Protein AF-A0A363U932-F1 (afdb_monomer_lite)

Structure (mmCIF, N/CA/C/O backbone):
data_AF-A0A363U932-F1
#
_entry.id   AF-A0A363U932-F1
#
loop_
_atom_site.group_PDB
_atom_site.id
_atom_site.type_symbol
_atom_site.label_atom_id
_atom_site.label_alt_id
_atom_site.label_comp_id
_atom_site.label_asym_id
_atom_site.label_entity_id
_atom_site.label_seq_id
_atom_site.pdbx_PDB_ins_code
_atom_site.Cartn_x
_atom_site.Cartn_y
_atom_site.Cartn_z
_atom_site.occupancy
_atom_site.B_iso_or_equiv
_atom_site.auth_seq_id
_atom_site.auth_comp_id
_atom_site.auth_asym_id
_atom_site.auth_atom_id
_atom_site.pdbx_PDB_model_num
ATOM 1 N N . MET A 1 1 ? -33.815 2.577 3.507 1.00 42.78 1 MET A N 1
ATOM 2 C CA . MET A 1 1 ? -32.475 2.807 4.086 1.00 42.78 1 MET A CA 1
ATOM 3 C C . MET A 1 1 ? -32.051 1.511 4.762 1.00 42.78 1 MET A C 1
ATOM 5 O O . MET A 1 1 ? -32.558 1.252 5.836 1.00 42.78 1 MET A O 1
ATOM 9 N N . ALA A 1 2 ? -31.278 0.657 4.080 1.00 51.78 2 ALA A N 1
ATOM 10 C CA . ALA A 1 2 ? -30.737 -0.611 4.610 1.00 51.78 2 ALA A CA 1
ATOM 11 C C . ALA A 1 2 ? -29.824 -1.272 3.551 1.00 51.78 2 ALA A C 1
ATOM 13 O O . ALA A 1 2 ? -30.152 -2.340 3.045 1.00 51.78 2 ALA A O 1
ATOM 14 N N . ARG A 1 3 ? -28.760 -0.600 3.078 1.00 50.91 3 ARG A N 1
ATOM 15 C CA . ARG A 1 3 ? -27.980 -1.123 1.931 1.00 50.91 3 ARG A CA 1
ATOM 16 C C . ARG A 1 3 ? -26.621 -1.750 2.251 1.00 50.91 3 ARG A C 1
ATOM 18 O O . ARG A 1 3 ? -26.154 -2.508 1.413 1.00 50.91 3 ARG A O 1
ATOM 25 N N . ASN A 1 4 ? -25.999 -1.522 3.414 1.00 52.22 4 ASN A N 1
ATOM 26 C CA . ASN A 1 4 ? -24.581 -1.903 3.572 1.00 52.22 4 ASN A CA 1
ATOM 27 C C . ASN A 1 4 ? -24.197 -2.546 4.920 1.00 52.22 4 ASN A C 1
ATOM 29 O O . ASN A 1 4 ? -23.021 -2.810 5.141 1.00 52.22 4 ASN A O 1
ATOM 33 N N . GLU A 1 5 ? -25.141 -2.850 5.813 1.00 54.25 5 GLU A N 1
ATOM 34 C CA . GLU A 1 5 ? -24.807 -3.326 7.171 1.00 54.25 5 GLU A CA 1
ATOM 35 C C . GLU A 1 5 ? -24.424 -4.820 7.259 1.00 54.25 5 GLU A C 1
ATOM 37 O O . GLU A 1 5 ? -24.042 -5.284 8.329 1.00 54.25 5 GLU A O 1
ATOM 42 N N . MET A 1 6 ? -24.462 -5.579 6.154 1.00 49.16 6 MET A N 1
ATOM 43 C CA . MET A 1 6 ? -24.238 -7.039 6.161 1.00 49.16 6 MET A CA 1
ATOM 44 C C . MET A 1 6 ? -23.100 -7.565 5.274 1.00 49.16 6 MET A C 1
ATOM 46 O O . MET A 1 6 ? -22.909 -8.774 5.211 1.00 49.16 6 MET A O 1
ATOM 50 N N . MET A 1 7 ? -22.293 -6.709 4.642 1.00 52.22 7 MET A N 1
ATOM 51 C CA . MET A 1 7 ? -21.172 -7.166 3.801 1.00 52.22 7 MET A CA 1
ATOM 52 C C . MET A 1 7 ? -19.814 -6.816 4.416 1.00 52.22 7 MET A C 1
ATOM 54 O O . MET A 1 7 ? -18.910 -6.350 3.729 1.00 52.22 7 MET A O 1
ATOM 58 N N . LYS A 1 8 ? -19.651 -7.015 5.728 1.00 54.62 8 LYS A N 1
ATOM 59 C CA . LYS A 1 8 ? -18.311 -7.166 6.302 1.00 54.62 8 LYS A CA 1
ATOM 60 C C . LYS A 1 8 ? -17.958 -8.645 6.155 1.00 54.62 8 LYS A C 1
ATOM 62 O O . LYS A 1 8 ? -18.417 -9.430 6.985 1.00 54.62 8 LYS A O 1
ATOM 67 N N . PRO A 1 9 ? -17.206 -9.054 5.114 1.00 53.06 9 PRO A N 1
ATOM 68 C CA . PRO A 1 9 ? -16.754 -10.429 5.029 1.00 53.06 9 PRO A CA 1
ATOM 69 C C . PRO A 1 9 ? -15.984 -10.766 6.316 1.00 53.06 9 PRO A C 1
ATOM 71 O O . PRO A 1 9 ? -15.243 -9.904 6.830 1.00 53.06 9 PRO A O 1
ATOM 74 N N . PRO A 1 10 ? -16.205 -11.968 6.880 1.00 52.34 10 PRO A N 1
ATOM 75 C CA . PRO A 1 10 ? -15.495 -12.427 8.065 1.00 52.34 10 PRO A CA 1
ATOM 76 C C . PRO A 1 10 ? -13.993 -12.219 7.862 1.00 52.34 10 PRO A C 1
ATOM 78 O O . PRO A 1 10 ? -13.478 -12.364 6.752 1.00 52.34 10 PRO A O 1
ATOM 81 N N . SER A 1 11 ? -13.299 -11.809 8.925 1.00 53.94 11 SER A N 1
ATOM 82 C CA . SER A 1 11 ? -11.875 -11.438 8.918 1.00 53.94 11 SER A CA 1
ATOM 83 C C . SER A 1 11 ? -10.965 -12.480 8.260 1.00 53.94 11 SER A C 1
ATOM 85 O O . SER A 1 11 ? -9.922 -12.106 7.734 1.00 53.94 11 SER A O 1
ATOM 87 N N . ASP A 1 12 ? -11.407 -13.735 8.209 1.00 51.56 12 ASP A N 1
ATOM 88 C CA . ASP A 1 12 ? -10.670 -14.872 7.660 1.00 51.56 12 ASP A CA 1
ATOM 89 C C . ASP A 1 12 ? -10.807 -15.031 6.130 1.00 51.56 12 ASP A C 1
ATOM 91 O O . ASP A 1 12 ? -10.053 -15.790 5.530 1.00 51.56 12 ASP A O 1
ATOM 95 N N . MET A 1 13 ? -11.728 -14.307 5.473 1.00 45.81 13 MET A N 1
ATOM 96 C CA . MET A 1 13 ? -11.955 -14.372 4.015 1.00 45.81 13 MET A CA 1
ATOM 97 C C . MET A 1 13 ? -11.483 -13.134 3.238 1.00 45.81 13 MET A C 1
ATOM 99 O O . MET A 1 13 ? -11.564 -13.128 2.016 1.00 45.81 13 MET A O 1
ATOM 103 N N . ARG A 1 14 ? -10.943 -12.093 3.892 1.00 55.31 14 ARG A N 1
ATOM 104 C CA . ARG A 1 14 ? -10.551 -10.818 3.238 1.00 55.31 14 ARG A CA 1
ATOM 105 C C . ARG A 1 14 ? -9.417 -10.917 2.206 1.00 55.31 14 ARG A C 1
ATOM 107 O O . ARG A 1 14 ? -8.982 -9.894 1.686 1.00 55.31 14 ARG A O 1
ATOM 114 N N . GLY A 1 15 ? -8.913 -12.117 1.940 1.00 52.88 15 GLY A N 1
ATOM 115 C CA . GLY A 1 15 ? -7.756 -12.348 1.088 1.00 52.88 15 GLY A CA 1
ATOM 116 C C . GLY A 1 15 ? -8.038 -12.808 -0.342 1.00 52.88 15 GLY A C 1
ATOM 117 O O . GLY A 1 15 ? -7.052 -13.063 -1.025 1.00 52.88 15 GLY A O 1
ATOM 118 N N . MET A 1 16 ? -9.287 -12.994 -0.815 1.00 51.09 16 MET A N 1
ATOM 119 C CA . MET A 1 16 ? -9.458 -13.877 -1.990 1.00 51.09 16 MET A CA 1
ATOM 120 C C . MET A 1 16 ? -10.478 -13.520 -3.082 1.00 51.09 16 MET A C 1
ATOM 122 O O . MET A 1 16 ? -10.554 -14.254 -4.063 1.00 51.09 16 MET A O 1
ATOM 126 N N . ASP A 1 17 ? -11.208 -12.409 -3.008 1.00 57.16 17 ASP A N 1
ATOM 127 C CA . ASP A 1 17 ? -12.307 -12.158 -3.960 1.00 57.16 17 ASP A CA 1
ATOM 128 C C . ASP A 1 17 ? -12.118 -10.945 -4.891 1.00 57.16 17 ASP A C 1
ATOM 130 O O . ASP A 1 17 ? -12.740 -10.910 -5.953 1.00 57.16 17 ASP A O 1
ATOM 134 N N . ASN A 1 18 ? -11.202 -10.005 -4.601 1.00 67.00 18 ASN A N 1
ATOM 135 C CA . ASN A 1 18 ? -10.886 -8.903 -5.528 1.00 67.00 18 ASN A CA 1
ATOM 136 C C . ASN A 1 18 ? -9.380 -8.776 -5.844 1.00 67.00 18 ASN A C 1
ATOM 138 O O . ASN A 1 18 ? -8.692 -7.915 -5.280 1.00 67.00 18 ASN A O 1
ATOM 142 N N . PRO A 1 19 ? -8.858 -9.585 -6.791 1.00 68.00 19 PRO A N 1
ATOM 143 C CA . PRO A 1 19 ? -7.448 -9.533 -7.187 1.00 68.00 19 PRO A CA 1
ATOM 144 C C . PRO A 1 19 ? -7.043 -8.176 -7.786 1.00 68.00 19 PRO A C 1
ATOM 146 O O . PRO A 1 19 ? -5.879 -7.781 -7.705 1.00 68.00 19 PRO A O 1
ATOM 149 N N . ILE A 1 20 ? -7.994 -7.429 -8.358 1.00 73.81 20 ILE A N 1
ATOM 150 C CA . ILE A 1 20 ? -7.735 -6.116 -8.962 1.00 73.81 20 ILE A CA 1
ATOM 151 C C . ILE A 1 20 ? -7.481 -5.062 -7.879 1.00 73.81 20 ILE A C 1
ATOM 153 O O . ILE A 1 20 ? -6.544 -4.266 -7.988 1.00 73.81 20 ILE A O 1
ATOM 157 N N . LEU A 1 21 ? -8.295 -5.062 -6.822 1.00 80.88 21 LEU A N 1
ATOM 158 C CA . LEU A 1 21 ? -8.154 -4.133 -5.704 1.00 80.88 21 LEU A CA 1
ATOM 159 C C . LEU A 1 21 ? -6.870 -4.400 -4.916 1.00 80.88 21 LEU A C 1
ATOM 161 O O . LEU A 1 21 ? -6.124 -3.460 -4.636 1.00 80.88 21 LEU A O 1
ATOM 165 N N . ASP A 1 22 ? -6.582 -5.668 -4.627 1.00 80.44 22 ASP A N 1
ATOM 166 C CA . ASP A 1 22 ? -5.372 -6.068 -3.911 1.00 80.44 22 ASP A CA 1
ATOM 167 C C . ASP A 1 22 ? -4.105 -5.684 -4.696 1.00 80.44 22 ASP A C 1
ATOM 169 O O . ASP A 1 22 ? -3.217 -5.009 -4.169 1.00 80.44 22 ASP A O 1
ATOM 173 N N . GLY A 1 23 ? -4.070 -5.963 -6.006 1.00 81.94 23 GLY A N 1
ATOM 174 C CA . GLY A 1 23 ? -2.980 -5.528 -6.883 1.00 81.94 23 GLY A CA 1
ATOM 175 C C . GLY A 1 23 ? -2.797 -4.004 -6.909 1.00 81.94 23 GLY A C 1
ATOM 176 O O . GLY A 1 23 ? -1.669 -3.498 -6.881 1.00 81.94 23 GLY A O 1
ATOM 177 N N . ARG A 1 24 ? -3.897 -3.242 -6.893 1.00 85.75 24 ARG A N 1
ATOM 178 C CA . ARG A 1 24 ? -3.857 -1.774 -6.856 1.00 85.75 24 ARG A CA 1
ATOM 179 C C . ARG A 1 24 ? -3.331 -1.248 -5.520 1.00 85.75 24 ARG A C 1
ATOM 181 O O . ARG A 1 24 ? -2.492 -0.347 -5.520 1.00 85.75 24 ARG A O 1
ATOM 188 N N . ILE A 1 25 ? -3.764 -1.828 -4.401 1.00 87.31 25 ILE A N 1
ATOM 189 C CA . ILE A 1 25 ? -3.278 -1.497 -3.054 1.00 87.31 25 ILE A CA 1
ATOM 190 C C . ILE A 1 25 ? -1.782 -1.798 -2.946 1.00 87.31 25 ILE A C 1
ATOM 192 O O . ILE A 1 25 ? -1.016 -0.910 -2.568 1.00 87.31 25 ILE A O 1
ATOM 196 N N . ARG A 1 26 ? -1.338 -2.989 -3.369 1.00 86.25 26 ARG A N 1
ATOM 197 C CA . ARG A 1 26 ? 0.086 -3.361 -3.407 1.00 86.25 26 ARG A CA 1
ATOM 198 C C . ARG A 1 26 ? 0.905 -2.397 -4.263 1.00 86.25 26 ARG A C 1
ATOM 200 O O . ARG A 1 26 ? 1.957 -1.931 -3.828 1.00 86.25 26 ARG A O 1
ATOM 207 N N . SER A 1 27 ? 0.414 -2.016 -5.447 1.00 87.31 27 SER A N 1
ATOM 208 C CA . SER A 1 27 ? 1.104 -1.038 -6.299 1.00 87.31 27 SER A CA 1
ATOM 209 C C . SER A 1 27 ? 1.194 0.350 -5.655 1.00 87.31 27 SER A C 1
ATOM 211 O O . SER A 1 27 ? 2.181 1.055 -5.878 1.00 87.31 27 SER A O 1
ATOM 213 N N . LEU A 1 28 ? 0.181 0.783 -4.905 1.00 89.94 28 LEU A N 1
ATOM 214 C CA . LEU A 1 28 ? 0.205 2.064 -4.196 1.00 89.94 28 LEU A CA 1
ATOM 215 C C . LEU A 1 28 ? 1.173 2.023 -3.012 1.00 89.94 28 LEU A C 1
ATOM 217 O O . LEU A 1 28 ? 1.953 2.960 -2.829 1.00 89.94 28 LEU A O 1
ATOM 221 N N . LEU A 1 29 ? 1.191 0.920 -2.264 1.00 88.25 29 LEU A N 1
ATOM 222 C CA . LEU A 1 29 ? 2.136 0.682 -1.173 1.00 88.25 29 LEU A CA 1
ATOM 223 C C . LEU A 1 29 ? 3.587 0.641 -1.669 1.00 88.25 29 LEU A C 1
ATOM 225 O O . LEU A 1 29 ? 4.445 1.309 -1.089 1.00 88.25 29 LEU A O 1
ATOM 229 N N . ALA A 1 30 ? 3.849 -0.019 -2.803 1.00 84.94 30 ALA A N 1
ATOM 230 C CA . ALA A 1 30 ? 5.163 -0.030 -3.454 1.00 84.94 30 ALA A CA 1
ATOM 231 C C . ALA A 1 30 ? 5.655 1.384 -3.814 1.00 84.94 30 ALA A C 1
ATOM 233 O O . ALA A 1 30 ? 6.843 1.685 -3.724 1.00 84.94 30 ALA A O 1
ATOM 234 N N . ARG A 1 31 ? 4.728 2.282 -4.170 1.00 88.75 31 ARG A N 1
ATOM 235 C CA . ARG A 1 31 ? 4.998 3.696 -4.480 1.00 88.75 31 ARG A CA 1
ATOM 236 C C . ARG A 1 31 ? 4.983 4.605 -3.241 1.00 88.75 31 ARG A C 1
ATOM 238 O O . ARG A 1 31 ? 4.942 5.822 -3.399 1.00 88.75 31 ARG A O 1
ATOM 245 N N . ARG A 1 32 ? 4.977 4.046 -2.021 1.00 86.56 32 ARG A N 1
ATOM 246 C CA . ARG A 1 32 ? 4.852 4.772 -0.735 1.00 86.56 32 ARG A CA 1
ATOM 247 C C . ARG A 1 32 ? 3.567 5.606 -0.597 1.00 86.56 32 ARG A C 1
ATOM 249 O O . ARG A 1 32 ? 3.474 6.469 0.273 1.00 86.56 32 ARG A O 1
ATOM 256 N N . LYS A 1 33 ? 2.536 5.331 -1.398 1.00 90.75 33 LYS A N 1
ATOM 257 C CA . LYS A 1 33 ? 1.254 6.052 -1.399 1.00 90.75 33 LYS A CA 1
ATOM 258 C C . LYS A 1 33 ? 0.214 5.408 -0.474 1.00 90.75 33 LYS A C 1
ATOM 260 O O . LYS A 1 33 ? -0.895 5.078 -0.888 1.00 90.75 33 LYS A O 1
ATOM 265 N N . LYS A 1 34 ? 0.554 5.248 0.809 1.00 88.81 34 LYS A N 1
ATOM 266 C CA . LYS A 1 34 ? -0.306 4.567 1.800 1.00 88.81 34 LYS A CA 1
ATOM 267 C C . LYS A 1 34 ? -1.668 5.244 1.992 1.00 88.81 34 LYS A C 1
ATOM 269 O O . LYS A 1 34 ? -2.678 4.565 2.115 1.00 88.81 34 LYS A O 1
ATOM 274 N N . ILE A 1 35 ? -1.712 6.578 1.966 1.00 91.06 35 ILE A N 1
ATOM 275 C CA . ILE A 1 35 ? -2.959 7.347 2.131 1.00 91.06 35 ILE A CA 1
ATOM 276 C C . ILE A 1 35 ? -3.954 7.036 1.002 1.00 91.06 35 ILE A C 1
ATOM 278 O O . ILE A 1 35 ? -5.144 6.869 1.254 1.00 91.06 35 ILE A O 1
ATOM 282 N N . GLU A 1 36 ? -3.462 6.911 -0.233 1.00 90.44 36 GLU A N 1
ATOM 283 C CA . GLU A 1 36 ? -4.286 6.590 -1.402 1.00 90.44 36 GLU A CA 1
ATOM 284 C C . GLU A 1 36 ? -4.822 5.153 -1.318 1.00 90.44 36 GLU A C 1
ATOM 286 O O . GLU A 1 36 ? -5.997 4.923 -1.585 1.00 90.44 36 GLU A O 1
ATOM 291 N N . ALA A 1 37 ? -4.010 4.206 -0.835 1.00 89.62 37 ALA A N 1
ATOM 292 C CA . ALA A 1 37 ? -4.452 2.834 -0.583 1.00 89.62 37 ALA A CA 1
ATOM 293 C C . ALA A 1 37 ? -5.571 2.758 0.473 1.00 89.62 37 ALA A C 1
ATOM 295 O O . ALA A 1 37 ? -6.580 2.092 0.251 1.00 89.62 37 ALA A O 1
ATOM 296 N N . VAL A 1 38 ? -5.440 3.492 1.588 1.00 90.56 38 VAL A N 1
ATOM 297 C CA . VAL A 1 38 ? -6.489 3.572 2.625 1.00 90.56 38 VAL A CA 1
ATOM 298 C C . VAL A 1 38 ? -7.771 4.189 2.066 1.00 90.56 38 VAL A C 1
ATOM 300 O O . VAL A 1 38 ? -8.866 3.744 2.410 1.00 90.56 38 VAL A O 1
ATOM 303 N N . LYS A 1 39 ? -7.652 5.197 1.194 1.00 90.19 39 LYS A N 1
ATOM 304 C CA . LYS A 1 39 ? -8.806 5.837 0.559 1.00 90.19 39 LYS A CA 1
ATOM 305 C C . LYS A 1 39 ? -9.586 4.847 -0.306 1.00 90.19 39 LYS A C 1
ATOM 307 O O . LYS A 1 39 ? -10.782 4.701 -0.085 1.00 90.19 39 LYS A O 1
ATOM 312 N N . ILE A 1 40 ? -8.910 4.136 -1.209 1.00 88.06 40 ILE A N 1
ATOM 313 C CA . ILE A 1 40 ? -9.561 3.157 -2.092 1.00 88.06 40 ILE A CA 1
ATOM 314 C C . ILE A 1 40 ? -10.186 2.025 -1.268 1.00 88.06 40 ILE A C 1
ATOM 316 O O . ILE A 1 40 ? -11.333 1.665 -1.498 1.00 88.06 40 ILE A O 1
ATOM 320 N N . TYR A 1 41 ? -9.479 1.513 -0.254 1.00 86.00 41 TYR A N 1
ATOM 321 C CA . TYR A 1 41 ? -10.016 0.470 0.625 1.00 86.00 41 TYR A CA 1
ATOM 322 C C . TYR A 1 41 ? -11.302 0.927 1.334 1.00 86.00 41 TYR A C 1
ATOM 324 O O . TYR A 1 41 ? -12.265 0.176 1.466 1.00 86.00 41 TYR A O 1
ATOM 332 N N . ARG A 1 42 ? -11.347 2.187 1.775 1.00 87.50 42 ARG A N 1
ATOM 333 C CA . ARG A 1 42 ? -12.545 2.773 2.380 1.00 87.50 42 ARG A CA 1
ATOM 334 C C . ARG A 1 42 ? -13.676 2.977 1.369 1.00 87.50 42 ARG A C 1
ATOM 336 O O . ARG A 1 42 ? -14.826 2.779 1.741 1.00 87.50 42 ARG A O 1
ATOM 343 N N . GLU A 1 43 ? -13.376 3.414 0.150 1.00 85.56 43 GLU A N 1
ATOM 344 C CA . GLU A 1 43 ? -14.384 3.649 -0.895 1.00 85.56 43 GLU A CA 1
ATOM 345 C C . GLU A 1 43 ? -15.048 2.341 -1.344 1.00 85.56 43 GLU A C 1
ATOM 347 O O . GLU A 1 43 ? -16.267 2.303 -1.480 1.00 85.56 43 GLU A O 1
ATOM 352 N N . GLU A 1 44 ? -14.272 1.264 -1.466 1.00 81.19 44 GLU A N 1
ATOM 353 C CA . GLU A 1 44 ? -14.772 -0.047 -1.895 1.00 81.19 44 GLU A CA 1
ATOM 354 C C . GLU A 1 44 ? -15.542 -0.782 -0.789 1.00 81.19 44 GLU A C 1
ATOM 356 O O . GLU A 1 44 ? -16.618 -1.323 -1.032 1.00 81.19 44 GLU A O 1
ATOM 361 N N . TYR A 1 45 ? -15.020 -0.791 0.444 1.00 77.88 45 TYR A N 1
ATOM 362 C CA . TYR A 1 45 ? -15.615 -1.562 1.544 1.00 77.88 45 TYR A CA 1
ATOM 363 C C . TYR A 1 45 ? -16.518 -0.739 2.472 1.00 77.88 45 TYR A C 1
ATOM 365 O O . TYR A 1 45 ? -17.160 -1.299 3.359 1.00 77.88 45 TYR A O 1
ATOM 373 N N . GLY A 1 46 ? -16.562 0.588 2.325 1.00 80.50 46 GLY A N 1
ATOM 374 C CA . GLY A 1 46 ? -17.376 1.468 3.172 1.00 80.50 46 GLY A CA 1
ATOM 375 C C . GLY A 1 46 ? -16.982 1.470 4.656 1.00 80.50 46 GLY A C 1
ATOM 376 O O . GLY A 1 46 ? -17.798 1.816 5.507 1.00 80.50 46 GLY A O 1
ATOM 377 N N . VAL A 1 47 ? -15.752 1.064 4.988 1.00 80.62 47 VAL A N 1
ATOM 378 C CA . VAL A 1 47 ? -15.289 0.880 6.374 1.00 80.62 47 VAL A CA 1
ATOM 379 C C . VAL A 1 47 ? -14.807 2.177 7.032 1.00 80.62 47 VAL A C 1
ATOM 381 O O . VAL A 1 47 ? -14.479 3.169 6.372 1.00 80.62 47 VAL A O 1
ATOM 384 N N . GLY A 1 48 ? -14.705 2.165 8.364 1.00 82.56 48 GLY A N 1
ATOM 385 C CA . GLY A 1 48 ? -14.134 3.281 9.112 1.00 82.56 48 GLY A CA 1
ATOM 386 C C . GLY A 1 48 ? -12.647 3.497 8.799 1.00 82.56 48 GLY A C 1
ATOM 387 O O . GLY A 1 48 ? -11.918 2.568 8.450 1.00 82.56 48 GLY A O 1
ATOM 388 N N . LEU A 1 49 ? -12.153 4.725 8.997 1.00 85.75 49 LEU A N 1
ATOM 389 C CA . LEU A 1 49 ? -10.744 5.078 8.749 1.0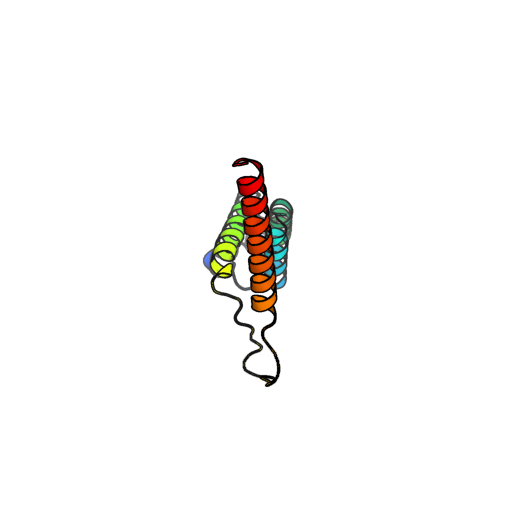0 85.75 49 LEU A CA 1
ATOM 390 C C . LEU A 1 49 ? -9.763 4.181 9.528 1.00 85.75 49 LEU A C 1
ATOM 392 O O . LEU A 1 49 ? -8.702 3.825 9.018 1.00 85.75 49 LEU A O 1
ATOM 396 N N . LYS A 1 50 ? -10.136 3.796 10.755 1.00 81.75 50 LYS A N 1
ATOM 397 C CA . LYS A 1 50 ? -9.349 2.895 11.607 1.00 81.75 50 LYS A CA 1
ATOM 398 C C . LYS A 1 50 ? -9.217 1.501 10.991 1.00 81.75 50 LYS A C 1
ATOM 400 O O . LYS A 1 50 ? -8.124 0.953 10.983 1.00 81.75 50 LYS A O 1
ATOM 405 N N . GLU A 1 51 ? -10.309 0.956 10.466 1.00 79.88 51 GLU A N 1
ATOM 406 C CA . GLU A 1 51 ? -10.345 -0.383 9.869 1.00 79.88 51 GLU A CA 1
ATOM 407 C C . GLU A 1 51 ? -9.626 -0.416 8.519 1.00 79.88 51 GLU A C 1
ATOM 409 O O . GLU A 1 51 ? -8.858 -1.337 8.260 1.00 79.88 51 GLU A O 1
ATOM 414 N N . ALA A 1 52 ? -9.813 0.615 7.689 1.00 85.94 52 ALA A N 1
ATOM 415 C CA . ALA A 1 52 ? -9.109 0.735 6.414 1.00 85.94 52 ALA A CA 1
ATOM 416 C C . ALA A 1 52 ? -7.590 0.831 6.611 1.00 85.94 52 ALA A C 1
ATOM 418 O O . ALA A 1 52 ? -6.823 0.189 5.898 1.00 85.94 52 ALA A O 1
ATOM 419 N N . LYS A 1 53 ? -7.147 1.620 7.598 1.00 87.06 53 LYS A N 1
ATOM 420 C CA . LYS A 1 53 ? -5.724 1.738 7.928 1.00 87.06 53 LYS A CA 1
ATOM 421 C C . LYS A 1 53 ? -5.146 0.404 8.389 1.00 87.06 53 LYS A C 1
ATOM 423 O O . LYS A 1 53 ? -4.072 0.044 7.927 1.00 87.06 53 LYS A O 1
ATOM 428 N N . ASP A 1 54 ? -5.844 -0.288 9.283 1.00 88.25 54 ASP A N 1
ATOM 429 C CA . ASP A 1 54 ? -5.414 -1.575 9.833 1.00 88.25 54 ASP A CA 1
ATOM 430 C C . ASP A 1 54 ? -5.267 -2.641 8.737 1.00 88.25 54 ASP A C 1
ATOM 432 O O . ASP A 1 54 ? -4.226 -3.282 8.635 1.00 88.25 54 ASP A O 1
ATOM 436 N N . ALA A 1 55 ? -6.247 -2.743 7.835 1.00 84.38 55 ALA A N 1
ATOM 437 C CA . ALA A 1 55 ? -6.191 -3.678 6.715 1.00 84.38 55 ALA A CA 1
ATOM 438 C C . ALA A 1 55 ? -5.018 -3.387 5.761 1.00 84.38 55 ALA A C 1
ATOM 440 O O . ALA A 1 55 ? -4.263 -4.287 5.405 1.00 84.38 55 ALA A O 1
ATOM 441 N N . VAL A 1 56 ? -4.821 -2.120 5.384 1.00 86.94 56 VAL A N 1
ATOM 442 C CA . VAL A 1 56 ? -3.711 -1.713 4.506 1.00 86.94 56 VAL A CA 1
ATOM 443 C C . VAL A 1 56 ? -2.347 -1.927 5.175 1.00 86.94 56 VAL A C 1
ATOM 445 O O . VAL A 1 56 ? -1.383 -2.266 4.493 1.00 86.94 56 VAL A O 1
ATOM 448 N N . ASP A 1 57 ? -2.253 -1.752 6.494 1.00 88.56 57 ASP A N 1
ATOM 449 C CA . ASP A 1 57 ? -1.033 -2.018 7.265 1.00 88.56 57 ASP A CA 1
ATOM 450 C C . ASP A 1 57 ? -0.680 -3.511 7.280 1.00 88.56 57 ASP A C 1
ATOM 452 O O . ASP A 1 57 ? 0.471 -3.874 7.038 1.00 88.56 57 ASP A O 1
ATOM 456 N N . GLN A 1 58 ? -1.678 -4.383 7.457 1.00 84.81 58 GLN A N 1
ATOM 457 C CA . GLN A 1 58 ? -1.494 -5.833 7.373 1.00 84.81 58 GLN A CA 1
ATOM 458 C C . GLN A 1 58 ? -1.028 -6.275 5.977 1.00 84.81 58 GLN A C 1
ATOM 460 O O . GLN A 1 58 ? -0.108 -7.086 5.882 1.00 84.81 58 GLN A O 1
ATOM 465 N N . ILE A 1 59 ? -1.593 -5.699 4.909 1.00 84.25 59 ILE A N 1
ATOM 466 C CA . ILE A 1 59 ? -1.177 -5.966 3.518 1.00 84.25 59 ILE A CA 1
ATOM 467 C C . ILE A 1 59 ? 0.259 -5.478 3.271 1.00 84.25 59 ILE A C 1
ATOM 469 O O . ILE A 1 59 ? 1.054 -6.154 2.623 1.00 84.25 59 ILE A O 1
ATOM 473 N N . GLU A 1 60 ? 0.641 -4.316 3.807 1.00 85.38 60 GLU A N 1
ATOM 474 C CA . GLU A 1 60 ? 2.024 -3.827 3.723 1.00 85.38 60 GLU A CA 1
ATOM 475 C C . GLU A 1 60 ? 2.995 -4.761 4.463 1.00 85.38 60 GLU A C 1
ATOM 477 O O . GLU A 1 60 ? 4.076 -5.082 3.959 1.00 85.38 60 GLU A O 1
ATOM 482 N N . ALA A 1 61 ? 2.603 -5.226 5.651 1.00 84.50 61 ALA A N 1
ATOM 483 C CA . ALA A 1 61 ? 3.390 -6.147 6.456 1.00 84.50 61 ALA A CA 1
ATOM 484 C C . ALA A 1 61 ? 3.533 -7.524 5.788 1.00 84.50 61 ALA A C 1
ATOM 486 O O . ALA A 1 61 ? 4.630 -8.094 5.820 1.00 84.50 61 ALA A O 1
ATOM 487 N N . SER A 1 62 ? 2.470 -8.042 5.162 1.00 78.19 62 SER A N 1
ATOM 488 C CA . SER A 1 62 ? 2.516 -9.293 4.402 1.00 78.19 62 SER A CA 1
ATOM 489 C C . SER A 1 62 ? 3.372 -9.130 3.151 1.00 78.19 62 SER A C 1
ATOM 491 O O . SER A 1 62 ? 4.281 -9.924 2.957 1.00 78.19 62 SER A O 1
ATOM 493 N N . MET A 1 63 ? 3.229 -8.033 2.399 1.00 78.00 63 MET A N 1
ATOM 494 C CA . MET A 1 63 ? 4.051 -7.729 1.222 1.00 78.00 63 MET A CA 1
ATOM 495 C C . MET A 1 63 ? 5.545 -7.638 1.562 1.00 78.00 63 MET A C 1
ATOM 497 O O . MET A 1 63 ? 6.390 -8.132 0.815 1.00 78.00 63 MET A O 1
ATOM 501 N N . LYS A 1 64 ? 5.893 -7.053 2.716 1.00 74.12 64 LYS A N 1
ATOM 502 C CA . LYS A 1 64 ? 7.282 -7.005 3.198 1.00 74.12 64 LYS A CA 1
ATOM 503 C C . LYS A 1 64 ? 7.842 -8.403 3.503 1.00 74.12 64 LYS A C 1
ATOM 505 O O . LYS A 1 64 ? 9.049 -8.599 3.380 1.00 74.12 64 LYS A O 1
ATOM 510 N N . ARG A 1 65 ? 6.992 -9.361 3.895 1.00 68.38 65 ARG A N 1
ATOM 511 C CA . ARG A 1 65 ? 7.364 -10.773 4.108 1.00 68.38 65 ARG A CA 1
ATOM 512 C C . ARG A 1 65 ? 7.353 -11.580 2.800 1.00 68.38 65 ARG A C 1
ATOM 514 O O . ARG A 1 65 ? 8.272 -12.352 2.562 1.00 68.38 65 ARG A O 1
ATOM 521 N N . GLU A 1 66 ? 6.366 -11.360 1.935 1.00 61.53 66 GLU A N 1
ATOM 522 C CA . GLU A 1 66 ? 6.181 -11.994 0.620 1.00 61.53 66 GLU A CA 1
ATOM 523 C C . GLU A 1 66 ? 7.253 -11.579 -0.396 1.00 61.53 66 GLU A C 1
ATOM 525 O O . GLU A 1 66 ? 7.624 -12.378 -1.253 1.00 61.53 66 GLU A O 1
ATOM 530 N N . GLY A 1 67 ? 7.851 -10.389 -0.255 1.00 54.72 67 GLY A N 1
ATOM 531 C CA . GLY A 1 67 ? 9.040 -9.986 -1.017 1.00 54.72 67 GLY A CA 1
ATOM 532 C C . GLY A 1 67 ? 10.241 -10.933 -0.862 1.00 54.72 67 GLY A C 1
ATOM 533 O O . GLY A 1 67 ? 11.189 -10.828 -1.636 1.00 54.72 67 GLY A O 1
ATOM 534 N N . ALA A 1 68 ? 10.195 -11.867 0.098 1.00 54.53 68 ALA A N 1
ATOM 535 C CA . ALA A 1 68 ? 11.160 -12.950 0.258 1.00 54.53 68 ALA A CA 1
ATOM 536 C C . ALA A 1 68 ? 10.680 -14.327 -0.265 1.00 54.53 68 ALA A C 1
ATOM 538 O O . ALA A 1 68 ? 11.471 -15.266 -0.243 1.00 54.53 68 ALA A O 1
ATOM 539 N N . SER A 1 69 ? 9.425 -14.508 -0.710 1.00 49.97 69 SER A N 1
ATOM 540 C CA . SER A 1 69 ? 8.915 -15.842 -1.106 1.00 49.97 69 SER A CA 1
ATOM 541 C C . SER A 1 69 ? 7.844 -15.931 -2.203 1.00 49.97 69 SER A C 1
ATOM 543 O O . SER A 1 69 ? 7.533 -17.046 -2.604 1.00 49.97 69 SER A O 1
ATOM 545 N N . THR A 1 70 ? 7.310 -14.847 -2.767 1.00 53.34 70 THR A N 1
ATOM 546 C CA . THR A 1 70 ? 6.234 -14.968 -3.778 1.00 53.34 70 THR A CA 1
ATOM 547 C C . THR A 1 70 ? 6.474 -14.111 -5.013 1.00 53.34 70 THR A C 1
ATOM 549 O O . THR A 1 70 ? 5.745 -13.180 -5.323 1.00 53.34 70 THR A O 1
ATOM 552 N N . ASN A 1 71 ? 7.503 -14.491 -5.766 1.00 50.59 71 ASN A N 1
ATOM 553 C CA . ASN A 1 71 ? 7.468 -14.437 -7.224 1.00 50.59 71 ASN A CA 1
ATOM 554 C C . ASN A 1 71 ? 8.001 -15.785 -7.720 1.00 50.59 71 ASN A C 1
ATOM 556 O O . ASN A 1 71 ? 9.164 -15.888 -8.092 1.00 50.59 71 ASN A O 1
ATOM 560 N N . VAL A 1 72 ? 7.187 -16.838 -7.653 1.00 50.56 72 VAL A N 1
ATOM 561 C CA . VAL A 1 72 ? 7.361 -17.973 -8.566 1.00 50.56 72 VAL A CA 1
ATOM 562 C C . VAL A 1 72 ? 6.539 -17.606 -9.793 1.00 50.56 72 VAL A C 1
ATOM 564 O O . VAL A 1 72 ? 5.308 -17.582 -9.698 1.00 50.56 72 VAL A O 1
ATOM 567 N N . PRO A 1 73 ? 7.173 -17.225 -10.914 1.00 47.66 73 PRO A N 1
ATOM 568 C CA . PRO A 1 73 ? 6.453 -17.062 -12.157 1.00 47.66 73 PRO A CA 1
ATOM 569 C C . PRO A 1 73 ? 5.798 -18.405 -12.471 1.00 47.66 73 PRO A C 1
ATOM 571 O O . PRO A 1 73 ? 6.459 -19.437 -12.524 1.00 47.66 73 PRO A O 1
ATOM 574 N N . TYR A 1 74 ? 4.493 -18.394 -12.715 1.00 52.53 74 TYR A N 1
ATOM 575 C CA . TYR A 1 74 ? 3.825 -19.496 -13.405 1.00 52.53 74 TYR A CA 1
ATOM 576 C C . TYR A 1 74 ? 4.398 -19.708 -14.835 1.00 52.53 74 TYR A C 1
ATOM 578 O O . TYR A 1 74 ? 4.143 -20.723 -15.472 1.00 52.53 74 TYR A O 1
ATOM 586 N N . GLU A 1 75 ? 5.275 -18.823 -15.311 1.00 48.12 75 GLU A N 1
ATOM 587 C CA . GLU A 1 75 ? 6.129 -18.995 -16.493 1.00 48.12 75 GLU A CA 1
ATOM 588 C C . GLU A 1 75 ? 7.431 -19.763 -16.206 1.00 48.12 75 GLU A C 1
ATOM 590 O O . GLU A 1 75 ? 8.536 -19.245 -16.349 1.00 48.12 75 GLU A O 1
ATOM 595 N N . SER A 1 76 ? 7.350 -21.012 -15.757 1.00 59.16 76 SER A N 1
ATOM 596 C CA . SER A 1 76 ? 8.537 -21.895 -15.769 1.00 59.16 76 SER A CA 1
ATOM 597 C C . SER A 1 76 ? 8.224 -23.350 -16.114 1.00 59.16 76 SER A C 1
ATOM 599 O O . SER A 1 76 ? 9.101 -24.203 -16.029 1.00 59.16 76 SER A O 1
ATOM 601 N N . ALA A 1 77 ? 6.991 -23.649 -16.536 1.00 56.22 77 ALA A N 1
ATOM 602 C CA . ALA A 1 77 ? 6.603 -24.990 -16.980 1.00 56.22 77 ALA A CA 1
ATOM 603 C C . ALA A 1 77 ? 6.243 -25.075 -18.475 1.00 56.22 77 ALA A C 1
ATOM 605 O O . ALA A 1 77 ? 6.057 -26.178 -18.983 1.00 56.22 77 ALA A O 1
ATOM 606 N N . ILE A 1 78 ? 6.168 -23.950 -19.199 1.00 57.41 78 ILE A N 1
ATOM 607 C CA . ILE A 1 78 ? 5.954 -23.943 -20.652 1.00 57.41 78 ILE A CA 1
ATOM 608 C C . ILE A 1 78 ? 7.024 -23.060 -21.288 1.00 57.41 78 ILE A C 1
ATOM 610 O O . ILE A 1 78 ? 7.033 -21.854 -21.100 1.00 57.41 78 ILE A O 1
ATOM 614 N N . SER A 1 79 ? 7.911 -23.705 -22.045 1.00 54.62 79 SER A N 1
ATOM 615 C CA . SER A 1 79 ? 9.023 -23.111 -22.787 1.00 54.62 79 SER A CA 1
ATOM 616 C C . SER A 1 79 ? 10.138 -22.532 -21.916 1.00 54.62 79 SER A C 1
ATOM 618 O O . SER A 1 79 ? 10.308 -21.327 -21.809 1.00 54.62 79 SER A O 1
ATOM 620 N N . GLY A 1 80 ? 10.974 -23.415 -21.364 1.00 55.44 80 GLY A N 1
ATOM 621 C CA . GLY A 1 80 ? 12.370 -23.044 -21.166 1.00 55.44 80 GLY A CA 1
ATOM 622 C C . GLY A 1 80 ? 12.976 -22.798 -22.542 1.00 55.44 80 GLY A C 1
ATOM 623 O O . GLY A 1 80 ? 13.277 -23.750 -23.261 1.00 55.44 80 GLY A O 1
ATOM 624 N N . ASP A 1 81 ? 13.091 -21.539 -22.946 1.00 60.31 81 ASP A N 1
ATOM 625 C CA . ASP A 1 81 ? 13.953 -21.162 -24.049 1.00 60.31 81 ASP A CA 1
ATOM 626 C C . ASP A 1 81 ? 15.409 -21.431 -23.616 1.00 60.31 81 ASP A C 1
ATOM 628 O O . ASP A 1 81 ? 15.890 -20.843 -22.649 1.00 60.31 81 ASP A O 1
ATOM 632 N N . PRO A 1 82 ? 16.146 -22.342 -24.281 1.00 61.53 82 PRO A N 1
ATOM 633 C CA . PRO A 1 82 ? 17.482 -22.769 -23.848 1.00 61.53 82 PRO A CA 1
ATOM 634 C C . PRO A 1 82 ? 18.577 -21.694 -24.027 1.00 61.53 82 PRO A C 1
ATOM 636 O O . PRO A 1 82 ? 19.762 -22.020 -24.024 1.00 61.53 82 PRO A O 1
ATOM 639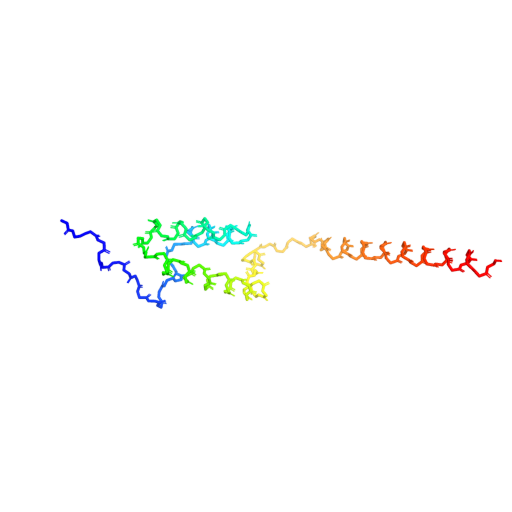 N N . PHE A 1 83 ? 18.201 -20.421 -24.195 1.00 56.16 83 PHE A N 1
ATOM 640 C CA . PHE A 1 83 ? 19.103 -19.315 -24.522 1.00 56.16 83 PHE A CA 1
ATOM 641 C C . PHE A 1 83 ? 18.925 -18.049 -23.657 1.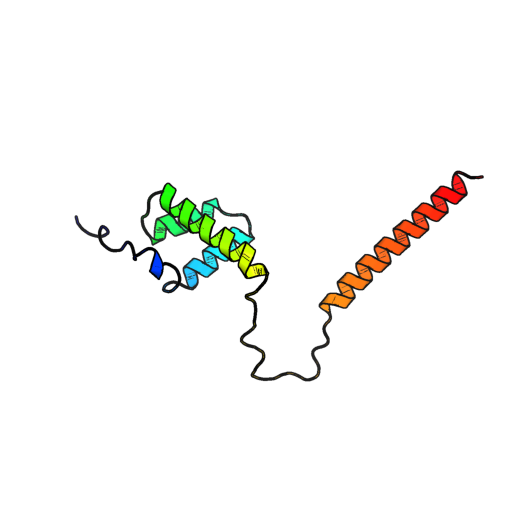00 56.16 83 PHE A C 1
ATOM 643 O O . PHE A 1 83 ? 19.623 -17.065 -23.910 1.00 56.16 83 PHE A O 1
ATOM 650 N N . ALA A 1 84 ? 18.063 -18.030 -22.633 1.00 53.44 84 ALA A N 1
ATOM 651 C CA . ALA A 1 84 ? 17.999 -16.897 -21.704 1.00 53.44 84 ALA A CA 1
ATOM 652 C C . ALA A 1 84 ? 19.232 -16.857 -20.782 1.00 53.44 84 ALA A C 1
ATOM 654 O O . ALA A 1 84 ? 19.296 -17.518 -19.750 1.00 53.44 84 ALA A O 1
ATOM 655 N N . GLU A 1 85 ? 20.234 -16.056 -21.147 1.00 55.25 85 GLU A N 1
ATOM 656 C CA . GLU A 1 85 ? 21.361 -15.742 -20.271 1.00 55.25 85 GLU A CA 1
ATOM 657 C C . GLU A 1 85 ? 20.957 -14.764 -19.150 1.00 55.25 85 GLU A C 1
ATOM 659 O O . GLU A 1 85 ? 20.549 -13.625 -19.399 1.00 55.25 85 GLU A O 1
ATOM 664 N N . ASP A 1 86 ? 21.173 -15.168 -17.896 1.00 56.25 86 ASP A N 1
ATOM 665 C CA . ASP A 1 86 ? 20.989 -14.350 -16.694 1.00 56.25 86 ASP A CA 1
ATOM 666 C C . ASP A 1 86 ? 21.914 -13.114 -16.673 1.00 56.25 86 ASP A C 1
ATOM 668 O O . ASP A 1 86 ? 23.061 -13.124 -16.205 1.00 56.25 86 ASP A O 1
ATOM 672 N N . GLY A 1 87 ? 21.404 -11.993 -17.186 1.00 57.44 87 GLY A N 1
ATOM 673 C CA . GLY A 1 87 ? 22.112 -10.711 -17.273 1.00 57.44 87 GLY A CA 1
ATOM 674 C C . GLY A 1 87 ? 22.008 -9.808 -16.036 1.00 57.44 87 GLY A C 1
ATOM 675 O O . GLY A 1 87 ? 22.561 -8.704 -16.033 1.00 57.44 87 GLY A O 1
ATOM 676 N N . VAL A 1 88 ? 21.307 -10.222 -14.976 1.00 57.88 88 VAL A N 1
ATOM 677 C CA . VAL A 1 88 ? 21.006 -9.331 -13.836 1.00 57.88 88 VAL A CA 1
ATOM 678 C C . VAL A 1 88 ? 22.154 -9.276 -12.818 1.00 57.88 88 VAL A C 1
ATOM 680 O O . VAL A 1 88 ? 22.467 -8.202 -12.297 1.00 57.88 88 VAL A O 1
ATOM 683 N N . ASN A 1 89 ? 22.850 -10.394 -12.583 1.00 61.31 89 ASN A N 1
ATOM 684 C CA . ASN A 1 89 ? 23.950 -10.452 -11.611 1.00 61.31 89 ASN A CA 1
ATOM 685 C C . ASN A 1 89 ? 25.262 -9.872 -12.168 1.00 61.31 89 ASN A C 1
ATOM 687 O O . ASN A 1 89 ? 26.006 -9.218 -11.439 1.00 61.31 89 ASN A O 1
ATOM 691 N N . ARG A 1 90 ? 25.500 -9.998 -13.485 1.00 62.59 90 ARG A N 1
ATOM 692 C CA . ARG A 1 90 ? 26.676 -9.423 -14.166 1.00 62.59 90 ARG A CA 1
ATOM 693 C C . ARG A 1 90 ? 26.724 -7.898 -14.056 1.00 62.59 90 ARG A C 1
ATOM 695 O O . ARG A 1 90 ? 27.770 -7.349 -13.730 1.00 62.59 90 ARG A O 1
ATOM 702 N N . ARG A 1 91 ? 25.599 -7.194 -14.245 1.00 67.12 91 ARG A N 1
ATOM 703 C CA . ARG A 1 91 ? 25.563 -5.720 -14.125 1.00 67.12 91 ARG A CA 1
ATOM 704 C C . ARG A 1 91 ? 25.865 -5.246 -12.704 1.00 67.12 91 ARG A C 1
ATOM 706 O O . ARG A 1 91 ? 26.644 -4.315 -12.528 1.00 67.12 91 ARG A O 1
ATOM 713 N N . ARG A 1 92 ? 25.296 -5.908 -11.691 1.00 72.62 92 ARG A N 1
ATOM 714 C CA . ARG A 1 92 ? 25.592 -5.608 -10.279 1.00 72.62 92 ARG A CA 1
ATOM 715 C C . ARG A 1 92 ? 27.055 -5.894 -9.936 1.00 72.62 92 ARG A C 1
ATOM 717 O O . ARG A 1 92 ? 27.686 -5.080 -9.269 1.00 72.62 92 ARG A O 1
ATOM 724 N N . MET A 1 93 ? 27.603 -6.991 -10.452 1.00 71.69 93 MET A N 1
ATOM 725 C CA . MET A 1 93 ? 29.004 -7.366 -10.262 1.00 71.69 93 MET A CA 1
ATOM 726 C C . MET A 1 93 ? 29.970 -6.360 -10.908 1.00 71.69 93 MET A C 1
ATOM 728 O O . MET A 1 93 ? 30.937 -5.954 -10.270 1.00 71.69 93 MET A O 1
ATOM 732 N N . LEU A 1 94 ? 29.674 -5.886 -12.124 1.00 76.25 94 LEU A N 1
ATOM 733 C CA . LEU A 1 94 ? 30.488 -4.883 -12.823 1.00 76.25 94 LEU A CA 1
ATOM 734 C C . LEU A 1 94 ? 30.494 -3.525 -12.106 1.00 76.25 94 LEU A C 1
ATOM 736 O O . LEU A 1 94 ? 31.547 -2.905 -11.979 1.00 76.25 94 LEU A O 1
ATOM 740 N N . VAL A 1 95 ? 29.342 -3.077 -11.596 1.00 79.94 95 VAL A N 1
ATOM 741 C CA . VAL A 1 95 ? 29.242 -1.801 -10.863 1.00 79.94 95 VAL A CA 1
ATOM 742 C C . VAL A 1 95 ? 30.011 -1.855 -9.540 1.00 79.94 95 VAL A C 1
ATOM 744 O O . VAL A 1 95 ? 30.728 -0.909 -9.218 1.00 79.94 95 VAL A O 1
ATOM 747 N N . LEU A 1 96 ? 29.920 -2.962 -8.793 1.00 82.25 96 LEU A N 1
ATOM 748 C CA . LEU A 1 96 ? 30.684 -3.140 -7.552 1.00 82.25 96 LEU A CA 1
ATOM 749 C C . LEU A 1 96 ? 32.196 -3.203 -7.809 1.00 82.25 96 LEU A C 1
ATOM 751 O O . LEU A 1 96 ? 32.963 -2.572 -7.084 1.00 82.25 96 LEU A O 1
ATOM 755 N N . ALA A 1 97 ? 32.625 -3.908 -8.860 1.00 82.88 97 ALA A N 1
ATOM 756 C CA . ALA A 1 97 ? 34.034 -3.990 -9.238 1.00 82.88 97 ALA A CA 1
ATOM 757 C C . ALA A 1 97 ? 34.608 -2.620 -9.640 1.00 82.88 97 ALA A C 1
ATOM 759 O O . ALA A 1 97 ? 35.682 -2.244 -9.172 1.00 82.88 97 ALA A O 1
ATOM 760 N N . ALA A 1 98 ? 33.876 -1.843 -10.446 1.00 85.25 98 ALA A N 1
ATOM 761 C CA . ALA A 1 98 ? 34.286 -0.494 -10.833 1.00 85.25 98 ALA A CA 1
ATOM 762 C C . ALA A 1 98 ? 34.368 0.453 -9.622 1.00 85.25 98 ALA A C 1
ATOM 764 O O . ALA A 1 98 ? 35.338 1.196 -9.489 1.00 85.25 98 ALA A O 1
ATOM 765 N N . ALA A 1 99 ? 33.394 0.394 -8.708 1.00 85.94 99 ALA A N 1
ATOM 766 C CA . ALA A 1 99 ? 33.398 1.206 -7.492 1.00 85.94 99 ALA A CA 1
ATOM 767 C C . ALA A 1 99 ? 34.598 0.889 -6.580 1.00 85.94 99 ALA A C 1
ATOM 769 O O . ALA A 1 99 ? 35.253 1.808 -6.088 1.00 85.94 99 ALA A O 1
ATOM 770 N N . LEU A 1 100 ? 34.927 -0.396 -6.398 1.00 86.31 100 LEU A N 1
ATOM 771 C CA . LEU A 1 100 ? 36.101 -0.814 -5.627 1.00 86.31 100 LEU A CA 1
ATOM 772 C C . LEU A 1 100 ? 37.411 -0.386 -6.294 1.00 86.31 100 LEU A C 1
ATOM 774 O O . LEU A 1 100 ? 38.303 0.102 -5.606 1.00 86.31 100 LEU A O 1
ATOM 778 N N . ALA A 1 101 ? 37.521 -0.506 -7.618 1.00 88.06 101 ALA A N 1
ATOM 779 C CA . ALA A 1 101 ? 38.707 -0.069 -8.350 1.00 88.06 101 ALA A CA 1
ATOM 780 C C . ALA A 1 101 ? 38.942 1.444 -8.209 1.00 88.06 101 ALA A C 1
ATOM 782 O O . ALA A 1 101 ? 40.057 1.868 -7.917 1.00 88.06 101 ALA A O 1
ATOM 783 N N . VAL A 1 102 ? 37.890 2.260 -8.340 1.00 87.25 102 VAL A N 1
ATOM 784 C CA . VAL A 1 102 ? 37.982 3.719 -8.158 1.00 87.25 102 VAL A CA 1
ATOM 785 C C . VAL A 1 102 ? 38.354 4.073 -6.715 1.00 87.25 102 VAL A C 1
ATOM 787 O O . VAL A 1 102 ? 39.199 4.941 -6.504 1.00 87.25 102 VAL A O 1
ATOM 790 N N . ALA A 1 103 ? 37.787 3.379 -5.724 1.00 86.38 103 ALA A N 1
ATOM 791 C CA . ALA A 1 103 ? 38.105 3.602 -4.315 1.00 86.38 103 ALA A CA 1
ATOM 792 C C . ALA A 1 103 ? 39.560 3.235 -3.972 1.00 86.38 103 ALA A C 1
ATOM 794 O O . ALA A 1 103 ? 40.242 4.010 -3.304 1.00 86.38 103 ALA A O 1
ATOM 795 N N . LEU A 1 104 ? 40.055 2.090 -4.456 1.00 88.25 104 LEU A N 1
ATO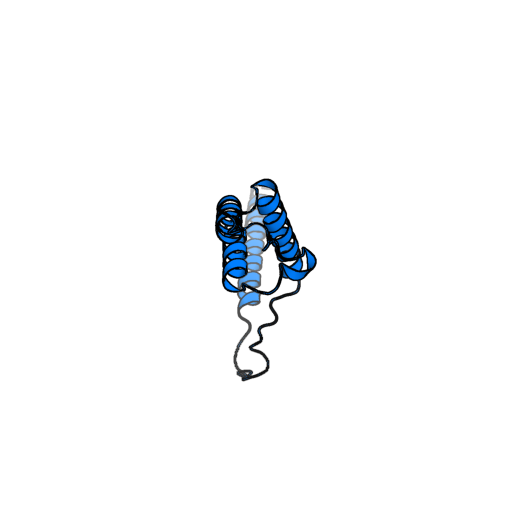M 796 C CA . LEU A 1 104 ? 41.435 1.649 -4.229 1.00 88.25 104 LEU A CA 1
ATOM 797 C C . LEU A 1 104 ? 42.447 2.538 -4.957 1.00 88.25 104 LEU A C 1
ATOM 799 O O . LEU A 1 104 ? 43.448 2.929 -4.359 1.00 88.25 104 LEU A O 1
ATOM 803 N N . CYS A 1 105 ? 42.176 2.915 -6.210 1.00 83.56 105 CYS A N 1
ATOM 804 C CA . CYS A 1 105 ? 43.025 3.853 -6.945 1.00 83.56 105 CYS A CA 1
ATOM 805 C C . CYS A 1 105 ? 43.054 5.231 -6.270 1.00 83.56 105 CYS A C 1
ATOM 807 O O . CYS A 1 105 ? 44.128 5.804 -6.102 1.00 83.56 105 CYS A O 1
ATOM 809 N N . GLY A 1 106 ? 41.900 5.747 -5.834 1.00 80.44 106 GLY A N 1
ATOM 810 C CA . GLY A 1 106 ? 41.812 7.030 -5.134 1.00 80.44 106 GLY A CA 1
ATOM 811 C C . GLY A 1 106 ? 42.570 7.032 -3.806 1.00 80.44 106 GLY A C 1
ATOM 812 O O . GLY A 1 106 ? 43.362 7.937 -3.556 1.00 80.44 106 GLY A O 1
ATOM 813 N N . LEU A 1 107 ? 42.389 5.994 -2.981 1.00 84.19 107 LEU A N 1
ATOM 814 C CA . LEU A 1 107 ? 43.108 5.848 -1.712 1.00 84.19 107 LEU A CA 1
ATOM 815 C C . LEU A 1 107 ? 44.617 5.663 -1.915 1.00 84.19 107 LEU A C 1
ATOM 817 O O . LEU A 1 107 ? 45.395 6.238 -1.160 1.00 84.19 107 LEU A O 1
ATOM 821 N N . GLY A 1 108 ? 45.041 4.916 -2.938 1.00 82.88 108 GLY A N 1
ATOM 822 C CA . GLY A 1 108 ? 46.457 4.711 -3.249 1.00 82.88 108 GLY A CA 1
ATOM 823 C C . GLY A 1 108 ? 47.166 5.995 -3.685 1.00 82.88 108 GLY A C 1
ATOM 824 O O . GLY A 1 108 ? 48.238 6.306 -3.173 1.00 82.88 108 GLY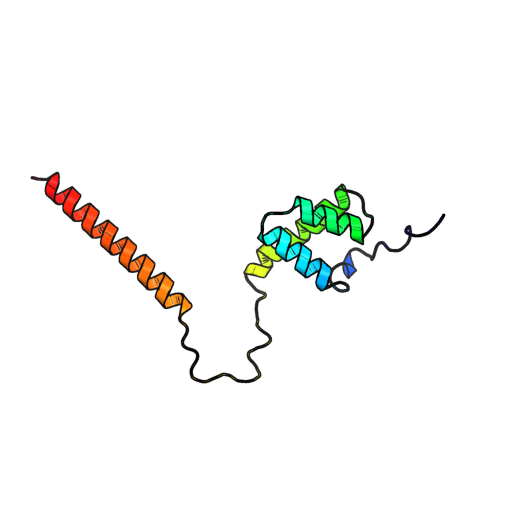 A O 1
ATOM 825 N N . VAL A 1 109 ? 46.547 6.777 -4.577 1.00 80.38 109 VAL A N 1
ATOM 826 C CA . VAL A 1 109 ? 47.094 8.070 -5.027 1.00 80.38 109 VAL A CA 1
ATOM 827 C C . VAL A 1 109 ? 47.114 9.083 -3.882 1.00 80.38 109 VAL A C 1
ATOM 829 O O . VAL A 1 109 ? 48.105 9.786 -3.697 1.00 80.38 109 VAL A O 1
ATOM 832 N N . PHE A 1 110 ? 46.056 9.123 -3.071 1.00 79.50 110 PHE A N 1
ATOM 833 C CA . PHE A 1 110 ? 45.981 10.000 -1.905 1.00 79.50 110 PHE A CA 1
ATOM 834 C C . PHE A 1 110 ? 47.047 9.660 -0.854 1.00 79.50 110 PHE A C 1
ATOM 836 O O . PHE A 1 110 ? 47.712 10.552 -0.335 1.00 79.50 110 PHE A O 1
ATOM 843 N N . PHE A 1 111 ? 47.264 8.373 -0.575 1.00 77.44 111 PHE A N 1
ATOM 844 C CA . PHE A 1 111 ? 48.274 7.926 0.383 1.00 77.44 111 PHE A CA 1
ATOM 845 C C . PHE A 1 111 ? 49.706 8.168 -0.119 1.00 77.44 111 PHE A C 1
ATOM 847 O O . PHE A 1 111 ? 50.564 8.562 0.665 1.00 77.44 111 PHE A O 1
ATOM 854 N N . LEU A 1 112 ? 49.960 8.003 -1.421 1.00 77.88 112 LEU A N 1
ATOM 855 C CA . LEU A 1 112 ? 51.257 8.305 -2.038 1.00 77.88 112 LEU A CA 1
ATOM 856 C C . LEU A 1 112 ? 51.595 9.804 -1.975 1.00 77.88 112 LEU A C 1
ATOM 858 O O . LEU A 1 112 ? 52.746 10.164 -1.774 1.00 77.88 112 LEU A O 1
ATOM 862 N N . MET A 1 113 ? 50.590 10.667 -2.125 1.00 78.12 113 MET A N 1
ATOM 863 C CA . MET A 1 113 ? 50.758 12.122 -2.145 1.00 78.12 113 MET A CA 1
ATOM 864 C C . MET A 1 113 ? 50.873 12.752 -0.746 1.00 78.12 113 MET A C 1
ATOM 866 O O . MET A 1 113 ? 51.333 13.879 -0.629 1.00 78.12 113 MET A O 1
ATOM 870 N N . VAL A 1 114 ? 50.456 12.045 0.310 1.00 80.75 114 VAL A N 1
ATOM 871 C CA . VAL A 1 114 ? 50.566 12.489 1.716 1.00 80.75 114 VAL A CA 1
ATOM 872 C C . VAL A 1 114 ? 51.846 11.977 2.394 1.00 80.75 114 VAL A C 1
ATOM 874 O O . VAL A 1 114 ? 52.281 12.544 3.392 1.00 80.75 114 VAL A O 1
ATOM 877 N N . ASN A 1 115 ? 52.444 10.900 1.877 1.00 71.88 115 ASN A N 1
ATOM 878 C CA . ASN A 1 115 ? 53.633 10.248 2.444 1.00 71.88 115 ASN A CA 1
ATOM 879 C C . ASN A 1 115 ? 54.945 10.645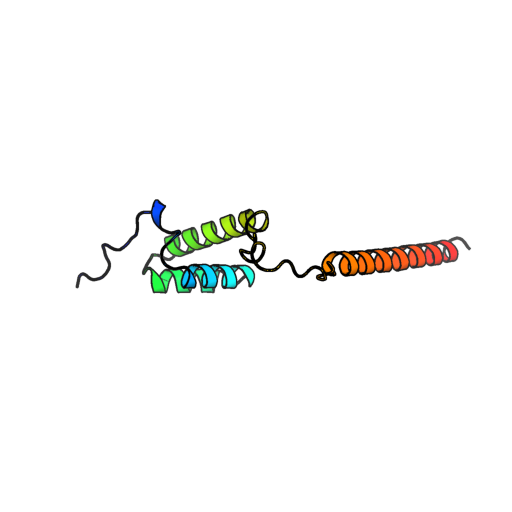 1.726 1.00 71.88 115 ASN A C 1
ATOM 881 O O . ASN A 1 115 ? 55.970 9.989 1.904 1.00 71.88 115 ASN A O 1
ATOM 885 N N . PHE A 1 116 ? 54.897 11.691 0.898 1.00 67.94 116 PHE A N 1
ATOM 886 C CA . PHE A 1 116 ? 56.026 12.318 0.210 1.00 67.94 116 PHE A CA 1
ATOM 887 C C . PHE A 1 116 ? 56.043 13.808 0.552 1.00 67.94 116 PHE A C 1
ATOM 889 O O . PHE A 1 116 ? 57.143 14.339 0.819 1.00 67.94 116 PHE A O 1
#

Secondary structure (DSSP, 8-state):
--SSTT----TTTTTSS-HHHHHHHHHHHHTT-HHHHHHHHHHHH---HHHHHHHHHHHHHHHHHHTTT----STTSS---TT----HHHHHHHHHHHHHHHHHHHHHHHHHHH--

Foldseek 3Di:
DDDAPPPPPPPVPPPDDCPPLLVVLVVCVVVVNLVVNLVSQCVVNVDDSVVSSVVSVVSNVVVVVCVVPPDPPPPPPPDPPVPDDDPPVVVVVVVVVVVVVCVVVVVVVVVVVVVD

Sequence (116 aa):
MARNEMMKPPSDMRGMDNPILDGRIRSLLARRKKIEAVKIYREEYGVGLKEAKDAVDQIEASMKREGASTNVPYESAISGDPFAEDGVNRRRMLVLAAALAVALCGLGVFFLMVNF

pLDDT: mean 72.24, std 14.78, range [42.78, 91.06]

Radius of gyration: 24.64 Å; chains: 1; bounding box: 88×38×36 Å